Protein AF-A0A0U1CW19-F1 (afdb_monomer_lite)

pLDDT: mean 76.5, std 16.82, range [35.25, 94.31]

Organism: NCBI:txid451644

Foldseek 3Di:
DDDDDDDDDDDDDDPPVQVQQDDDPVVLCVLQADPPFKDDQDPDPLQVQWHRKIKGWGDDDVPDDTWIKIWTKGFPPDPVLVSVLVPPQFFKKKWHDDDGIIIMITTGNDNDQVSNVSSVVSVIDMDGRD

Secondary structure (DSSP, 8-state):
----------------------S-HHHHHHHHBPTT--B-----TT-TT-EEEEEEEB---TT-PPPEEEEEEEETTS-HHHHHHT-TTEEEEEEEEETTEEEEEEEES---GGGGGGGGGGTPEEE---

Structure (mmCIF, N/CA/C/O backbone):
data_AF-A0A0U1CW19-F1
#
_entry.id   AF-A0A0U1CW19-F1
#
loop_
_atom_site.group_PDB
_atom_site.id
_atom_site.type_symbol
_atom_site.label_atom_id
_atom_site.label_alt_id
_atom_site.label_comp_id
_atom_site.label_asym_id
_atom_site.label_entity_id
_atom_site.label_seq_id
_atom_site.pdbx_PDB_ins_code
_atom_site.Cartn_x
_atom_site.Cartn_y
_atom_site.Cartn_z
_atom_site.occupancy
_atom_site.B_iso_or_equiv
_atom_site.auth_seq_id
_atom_site.auth_comp_id
_atom_site.auth_asym_id
_atom_site.auth_atom_id
_atom_site.pdbx_PDB_model_num
ATOM 1 N N . MET A 1 1 ? -59.282 -19.913 -20.636 1.00 42.84 1 MET A N 1
ATOM 2 C CA . MET A 1 1 ? -58.072 -19.062 -20.608 1.00 42.84 1 MET A CA 1
ATOM 3 C C . MET A 1 1 ? -57.759 -18.843 -19.129 1.00 42.84 1 MET A C 1
ATOM 5 O O . MET A 1 1 ? -58.530 -18.160 -18.484 1.00 42.84 1 MET A O 1
ATOM 9 N N . ALA A 1 2 ? -57.008 -19.709 -18.445 1.00 41.00 2 ALA A N 1
ATOM 10 C CA . ALA A 1 2 ? -55.561 -19.964 -18.498 1.00 41.00 2 ALA A CA 1
ATOM 11 C C . ALA A 1 2 ? -54.705 -18.762 -18.036 1.00 41.00 2 ALA A C 1
ATOM 13 O O . ALA A 1 2 ? -54.628 -17.771 -18.751 1.00 41.00 2 ALA A O 1
ATOM 14 N N . GLY A 1 3 ? -54.046 -18.936 -16.876 1.00 36.38 3 GLY A N 1
ATOM 15 C CA . GLY A 1 3 ? -52.914 -18.153 -16.343 1.00 36.38 3 GLY A CA 1
ATOM 16 C C . GLY A 1 3 ? -53.305 -17.157 -15.243 1.00 36.38 3 GLY A C 1
ATOM 17 O O . GLY A 1 3 ? -53.985 -16.189 -15.529 1.00 36.38 3 GLY A O 1
ATOM 18 N N . GLY A 1 4 ? -52.946 -17.279 -13.964 1.00 35.25 4 GLY A N 1
ATOM 19 C CA . GLY A 1 4 ? -51.927 -18.090 -13.298 1.00 35.25 4 GLY A CA 1
ATOM 20 C C . GLY A 1 4 ? -51.319 -17.239 -12.176 1.00 35.25 4 GLY A C 1
ATOM 21 O O . GLY A 1 4 ? -50.423 -16.444 -12.431 1.00 35.25 4 GLY A O 1
ATOM 22 N N . LEU A 1 5 ? -51.849 -17.373 -10.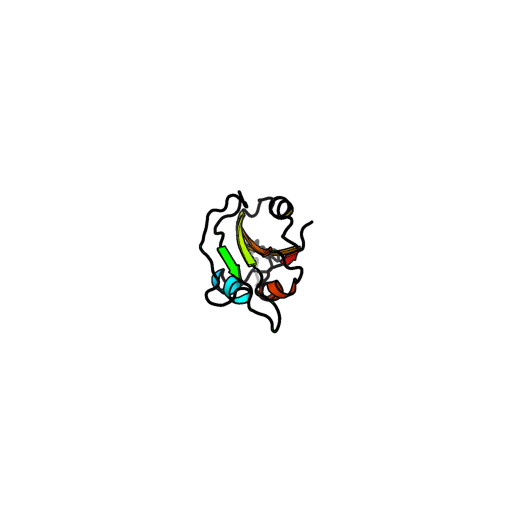956 1.00 48.09 5 LEU A N 1
ATOM 23 C CA . LEU A 1 5 ? -51.255 -16.847 -9.724 1.00 48.09 5 LEU A CA 1
ATOM 24 C C . LEU A 1 5 ? -49.955 -17.611 -9.447 1.00 48.09 5 LEU A C 1
ATOM 26 O O . LEU A 1 5 ? -50.002 -18.785 -9.085 1.00 48.09 5 LEU A O 1
ATOM 30 N N . PHE A 1 6 ? -48.813 -16.944 -9.592 1.00 50.28 6 PHE A N 1
ATOM 31 C CA . PHE A 1 6 ? -47.535 -17.413 -9.066 1.00 50.28 6 PHE A CA 1
ATOM 32 C C . PHE A 1 6 ? -46.959 -16.336 -8.156 1.00 50.28 6 PHE A C 1
ATOM 34 O O . PHE A 1 6 ? -46.539 -15.275 -8.611 1.00 50.28 6 PHE A O 1
ATOM 41 N N . GLY A 1 7 ? -46.939 -16.633 -6.858 1.00 45.16 7 GLY A N 1
ATOM 42 C CA . GLY A 1 7 ? -45.947 -16.050 -5.972 1.00 45.16 7 GLY A CA 1
ATOM 43 C C . GLY A 1 7 ? -44.570 -16.629 -6.299 1.00 45.16 7 GLY A C 1
ATOM 44 O O . GLY A 1 7 ? -44.453 -17.810 -6.635 1.00 45.16 7 GLY A O 1
ATOM 45 N N . ARG A 1 8 ? -43.532 -15.800 -6.179 1.00 49.19 8 ARG A N 1
ATOM 46 C CA . ARG A 1 8 ? -42.161 -16.253 -5.941 1.00 49.19 8 ARG A CA 1
ATOM 47 C C . ARG A 1 8 ? -41.398 -15.190 -5.151 1.00 49.19 8 ARG A C 1
ATOM 49 O O . ARG A 1 8 ? -41.003 -14.158 -5.676 1.00 49.19 8 ARG A O 1
ATOM 56 N N . ASP A 1 9 ? -41.336 -15.462 -3.857 1.00 46.53 9 ASP A N 1
ATOM 57 C CA . ASP A 1 9 ? -40.191 -15.342 -2.957 1.00 46.53 9 ASP A CA 1
ATOM 58 C C . ASP A 1 9 ? -38.831 -14.953 -3.578 1.00 46.53 9 ASP A C 1
ATOM 60 O O . ASP A 1 9 ? -38.406 -15.549 -4.569 1.00 46.53 9 ASP A O 1
ATOM 64 N N . GLY A 1 10 ? -38.119 -14.058 -2.881 1.00 37.84 10 GLY A N 1
ATOM 65 C CA . GLY A 1 10 ? -36.657 -14.083 -2.774 1.00 37.84 10 GLY A CA 1
ATOM 66 C C . GLY A 1 10 ? -35.853 -13.379 -3.871 1.00 37.84 10 GLY A C 1
ATOM 67 O O . GLY A 1 10 ? -35.702 -13.890 -4.975 1.00 37.84 10 GLY A O 1
ATOM 68 N N . SER A 1 11 ? -35.250 -12.237 -3.531 1.00 46.25 11 SER A N 1
ATOM 69 C CA . SER A 1 11 ? -33.811 -12.192 -3.218 1.00 46.25 11 SER A CA 1
ATOM 70 C C . SER A 1 11 ? -33.371 -10.756 -2.935 1.00 46.25 11 SER A C 1
ATOM 72 O O . SER A 1 11 ? -33.292 -9.916 -3.829 1.00 46.25 11 SER A O 1
ATOM 74 N N . ALA A 1 12 ? -33.046 -10.507 -1.664 1.00 49.81 12 ALA A N 1
ATOM 75 C CA . ALA A 1 12 ? -32.004 -9.561 -1.301 1.00 49.81 12 ALA A CA 1
ATOM 76 C C . ALA A 1 12 ? -30.727 -9.898 -2.087 1.00 49.81 12 ALA A C 1
ATOM 78 O O . ALA A 1 12 ? -30.436 -11.070 -2.345 1.00 49.81 12 ALA A O 1
ATOM 79 N N . GLY A 1 13 ? -29.988 -8.873 -2.480 1.00 40.31 13 GLY A N 1
ATOM 80 C CA . GLY A 1 13 ? -28.759 -9.037 -3.234 1.00 40.31 13 GLY A CA 1
ATOM 81 C C . GLY A 1 13 ? -28.127 -7.693 -3.509 1.00 40.31 13 GLY A C 1
ATOM 82 O O . GLY A 1 13 ? -28.084 -7.247 -4.651 1.00 40.31 13 GLY A O 1
ATOM 83 N N . ASP A 1 14 ? -27.705 -7.041 -2.430 1.00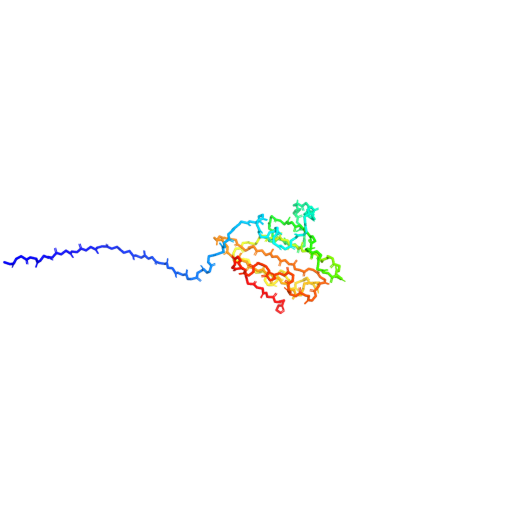 46.91 14 ASP A N 1
ATOM 84 C CA . ASP A 1 14 ? -26.402 -6.397 -2.322 1.00 46.91 14 ASP A CA 1
ATOM 85 C C . ASP A 1 14 ? -25.535 -6.529 -3.580 1.00 46.91 14 ASP A C 1
ATOM 87 O O . ASP A 1 14 ? -24.896 -7.547 -3.848 1.00 46.91 14 ASP A O 1
ATOM 91 N N . ALA A 1 15 ? -25.467 -5.443 -4.330 1.00 41.59 15 ALA A N 1
ATOM 92 C CA . ALA A 1 15 ? -24.223 -5.052 -4.961 1.00 41.59 15 ALA A CA 1
ATOM 93 C C . ALA A 1 15 ? -23.983 -3.606 -4.549 1.00 41.59 15 ALA A C 1
ATOM 95 O O . ALA A 1 15 ? -23.986 -2.683 -5.367 1.00 41.59 15 ALA A O 1
ATOM 96 N N . ASP A 1 16 ? -23.799 -3.442 -3.232 1.00 39.78 16 ASP A N 1
ATOM 97 C CA . ASP A 1 16 ? -22.844 -2.475 -2.712 1.00 39.78 16 ASP A CA 1
ATOM 98 C C . ASP A 1 16 ? -21.693 -2.458 -3.711 1.00 39.78 16 ASP A C 1
ATOM 100 O O . ASP A 1 16 ? -21.066 -3.488 -3.988 1.00 39.78 16 ASP A O 1
ATOM 104 N N . SER A 1 17 ? -21.532 -1.327 -4.384 1.00 38.06 17 SER A N 1
ATOM 105 C CA . SER A 1 17 ? -20.479 -1.134 -5.366 1.00 38.06 17 SER A CA 1
ATOM 106 C C . SER A 1 17 ? -19.166 -0.977 -4.603 1.00 38.06 17 SER A C 1
ATOM 108 O O . SER A 1 17 ? -18.484 0.034 -4.723 1.00 38.06 17 SER A O 1
ATOM 110 N N . ILE A 1 18 ? -18.819 -1.981 -3.793 1.00 50.12 18 ILE A N 1
ATOM 111 C CA . ILE A 1 18 ? -17.450 -2.270 -3.421 1.00 50.12 18 ILE A CA 1
ATOM 112 C C . ILE A 1 18 ? -16.804 -2.540 -4.763 1.00 50.12 18 ILE A C 1
ATOM 114 O O . ILE A 1 18 ? -16.995 -3.611 -5.344 1.00 50.12 18 ILE A O 1
ATOM 118 N N . SER A 1 19 ? -16.134 -1.526 -5.307 1.00 53.59 19 SER A N 1
ATOM 119 C CA . SER A 1 19 ? -15.157 -1.682 -6.372 1.00 53.59 19 SER A CA 1
ATOM 120 C C . SER A 1 19 ? -14.363 -2.931 -6.033 1.00 53.59 19 SER A C 1
ATOM 122 O O . SER A 1 19 ? -13.603 -2.928 -5.066 1.00 53.59 19 SER A O 1
ATOM 124 N N . ARG A 1 20 ? -14.669 -4.045 -6.711 1.00 69.75 20 ARG A N 1
ATOM 125 C CA . ARG A 1 20 ? -14.138 -5.346 -6.317 1.00 69.75 20 ARG A CA 1
ATOM 126 C C . ARG A 1 20 ? -12.646 -5.252 -6.527 1.00 69.75 20 ARG A C 1
ATOM 128 O O . ARG A 1 20 ? -12.195 -5.205 -7.669 1.00 69.75 20 ARG A O 1
ATOM 135 N N . VAL A 1 21 ? -11.914 -5.174 -5.423 1.00 84.00 21 VAL A N 1
ATOM 136 C CA . VAL A 1 21 ? -10.463 -5.235 -5.446 1.00 84.00 21 VAL A CA 1
ATOM 137 C C . VAL A 1 21 ? -10.117 -6.538 -6.154 1.00 84.00 21 VAL A C 1
ATOM 139 O O . VAL A 1 21 ? -10.601 -7.609 -5.780 1.00 84.00 21 VAL A O 1
ATOM 142 N N . SER A 1 22 ? -9.389 -6.426 -7.255 1.00 89.06 22 SER A N 1
ATOM 143 C CA . SER A 1 22 ? -9.058 -7.559 -8.114 1.00 89.06 22 SER A CA 1
ATOM 144 C C . SER A 1 22 ? -7.616 -7.986 -7.891 1.00 89.06 22 SER A C 1
ATOM 146 O O . SER A 1 22 ? -6.774 -7.163 -7.542 1.00 89.06 22 SER A O 1
ATOM 148 N N . GLY A 1 23 ? -7.327 -9.259 -8.138 1.00 86.50 23 GLY A N 1
ATOM 149 C CA . GLY A 1 23 ? -6.004 -9.840 -7.939 1.00 86.50 23 GLY A CA 1
ATOM 150 C C . GLY A 1 23 ? -5.681 -10.156 -6.481 1.00 86.50 23 GLY A C 1
ATOM 151 O O . GLY A 1 23 ? -6.527 -10.013 -5.601 1.00 86.50 23 GLY A O 1
ATOM 152 N N . ASP A 1 24 ? -4.464 -10.631 -6.249 1.00 87.19 24 ASP A N 1
ATOM 153 C CA . ASP A 1 24 ? -3.956 -10.995 -4.927 1.00 87.19 24 ASP A CA 1
ATOM 154 C C . ASP A 1 24 ? -2.720 -10.179 -4.526 1.00 87.19 24 ASP A C 1
ATOM 156 O O . ASP A 1 24 ? -2.118 -9.464 -5.333 1.00 87.19 24 ASP A O 1
ATOM 160 N N . ARG A 1 25 ? -2.315 -10.321 -3.260 1.00 84.62 25 ARG A N 1
ATOM 161 C CA . ARG A 1 25 ? -1.187 -9.593 -2.674 1.00 84.62 25 ARG A CA 1
ATOM 162 C C . ARG A 1 25 ? 0.094 -9.697 -3.496 1.00 84.62 25 ARG A C 1
ATOM 164 O O . ARG A 1 25 ? 0.769 -8.687 -3.659 1.00 84.62 25 ARG A O 1
ATOM 171 N N . ALA A 1 26 ? 0.426 -10.868 -4.036 1.00 86.75 26 ALA A N 1
ATOM 172 C CA . ALA A 1 26 ? 1.638 -11.026 -4.832 1.00 86.75 26 ALA A CA 1
ATOM 173 C C . ALA A 1 26 ? 1.546 -10.248 -6.152 1.00 86.75 26 ALA A C 1
ATOM 175 O O . ALA A 1 26 ? 2.530 -9.643 -6.574 1.00 86.75 26 ALA A O 1
ATOM 176 N N . GLN A 1 27 ? 0.365 -10.201 -6.777 1.00 89.62 27 GLN A N 1
ATOM 177 C CA . GLN A 1 27 ? 0.139 -9.405 -7.987 1.00 89.62 27 GLN A CA 1
ATOM 178 C C . GLN A 1 27 ? 0.235 -7.900 -7.713 1.00 89.62 27 GLN A C 1
ATOM 180 O O . GLN A 1 27 ? 0.843 -7.173 -8.499 1.00 89.62 27 GLN A O 1
ATOM 185 N N . TRP A 1 28 ? -0.321 -7.434 -6.593 1.00 91.12 28 TRP A N 1
ATOM 186 C CA . TRP A 1 28 ? -0.242 -6.031 -6.180 1.00 91.12 28 TRP A CA 1
ATOM 187 C C . TRP A 1 28 ? 1.200 -5.619 -5.865 1.00 91.12 28 TRP A C 1
ATOM 189 O O . TRP A 1 28 ? 1.682 -4.609 -6.378 1.00 91.12 28 TRP A O 1
ATOM 199 N N . THR A 1 29 ? 1.918 -6.439 -5.091 1.00 88.75 29 THR A N 1
ATOM 200 C CA . THR A 1 29 ? 3.347 -6.258 -4.802 1.00 88.75 29 THR A CA 1
ATOM 201 C C . THR A 1 29 ? 4.156 -6.210 -6.092 1.00 88.75 29 THR A C 1
ATOM 203 O O . THR A 1 29 ? 4.877 -5.245 -6.319 1.00 88.75 29 THR A O 1
ATOM 206 N N . ALA A 1 30 ? 3.982 -7.174 -6.999 1.00 88.56 30 ALA A N 1
ATOM 207 C CA . ALA A 1 30 ? 4.709 -7.213 -8.267 1.00 88.56 30 ALA A CA 1
ATOM 208 C C . ALA A 1 30 ? 4.391 -6.029 -9.198 1.00 88.56 30 ALA A C 1
ATOM 210 O O . ALA A 1 30 ? 5.173 -5.735 -10.104 1.00 88.56 30 ALA A O 1
ATOM 211 N N . ALA A 1 31 ? 3.259 -5.343 -9.019 1.00 89.12 31 ALA A N 1
ATOM 212 C CA . ALA A 1 31 ? 2.930 -4.151 -9.794 1.00 89.12 31 ALA A CA 1
ATOM 213 C C . ALA A 1 31 ? 3.791 -2.943 -9.387 1.00 89.12 31 ALA A C 1
ATOM 215 O O . ALA A 1 31 ? 4.218 -2.189 -10.263 1.00 89.12 31 ALA A O 1
ATOM 216 N N . VAL A 1 32 ? 4.080 -2.799 -8.091 1.00 88.62 32 VAL A N 1
ATOM 217 C CA . VAL A 1 32 ? 4.772 -1.635 -7.505 1.00 88.62 32 VAL A CA 1
ATOM 218 C C . VAL A 1 32 ? 6.255 -1.904 -7.254 1.00 88.62 32 VAL A C 1
ATOM 220 O O . VAL A 1 32 ? 7.105 -1.062 -7.547 1.00 88.62 32 VAL A O 1
ATOM 223 N N . CYS A 1 33 ? 6.572 -3.073 -6.711 1.00 88.56 33 CYS A N 1
ATOM 224 C CA . CYS A 1 33 ? 7.897 -3.429 -6.232 1.00 88.56 33 CYS A CA 1
ATOM 225 C C . CYS A 1 33 ? 8.807 -3.916 -7.365 1.00 88.56 33 CYS A C 1
ATOM 227 O O . CYS A 1 33 ? 8.364 -4.564 -8.318 1.00 88.56 33 CYS A O 1
ATOM 229 N N . ALA A 1 34 ? 10.101 -3.617 -7.256 1.00 84.69 34 ALA A N 1
ATOM 230 C CA . ALA A 1 34 ? 11.140 -4.205 -8.091 1.00 84.69 34 ALA A CA 1
ATOM 231 C C . ALA A 1 34 ? 11.307 -5.701 -7.785 1.00 84.69 34 ALA A C 1
ATOM 233 O O . ALA A 1 34 ? 11.182 -6.124 -6.631 1.00 84.69 34 ALA A O 1
ATOM 234 N N . ASP A 1 35 ? 11.654 -6.492 -8.803 1.00 76.50 35 ASP A N 1
ATOM 235 C CA . ASP A 1 35 ? 11.936 -7.917 -8.631 1.00 76.50 35 ASP A CA 1
ATOM 236 C C . ASP A 1 35 ? 13.033 -8.141 -7.577 1.00 76.50 35 ASP A C 1
ATOM 238 O O . ASP A 1 35 ? 14.087 -7.503 -7.612 1.00 76.50 35 ASP A O 1
ATOM 242 N N . ASN A 1 36 ? 12.805 -9.086 -6.658 1.00 65.12 36 ASN A N 1
ATOM 243 C CA . ASN A 1 36 ? 13.712 -9.436 -5.553 1.00 65.12 36 ASN A CA 1
ATOM 244 C C . ASN A 1 36 ? 13.974 -8.306 -4.535 1.00 65.12 36 ASN A C 1
ATOM 246 O O . ASN A 1 36 ? 14.971 -8.361 -3.814 1.00 65.12 36 ASN A O 1
ATOM 250 N N . SER A 1 37 ? 13.111 -7.287 -4.466 1.00 66.81 37 SER A N 1
ATOM 251 C CA . SER A 1 37 ? 13.239 -6.200 -3.482 1.00 66.81 37 SER A CA 1
ATOM 252 C C . SER A 1 37 ? 12.428 -6.406 -2.199 1.00 66.81 37 SER A C 1
ATOM 254 O O . SER A 1 37 ? 12.565 -5.601 -1.281 1.00 66.81 37 SER A O 1
ATOM 256 N N . ASP A 1 38 ? 11.620 -7.468 -2.113 1.00 63.62 38 ASP A N 1
ATOM 257 C CA . ASP A 1 38 ? 10.837 -7.792 -0.920 1.00 63.62 38 ASP A CA 1
ATOM 258 C C . ASP A 1 38 ? 11.743 -8.162 0.264 1.00 63.62 38 ASP A C 1
ATOM 260 O O . ASP A 1 38 ? 12.370 -9.223 0.326 1.00 63.62 38 ASP A O 1
ATOM 264 N N . LEU A 1 39 ? 11.800 -7.260 1.234 1.00 59.00 39 LEU A N 1
ATOM 265 C CA . LEU A 1 39 ? 12.470 -7.407 2.509 1.00 59.00 39 LEU A CA 1
ATOM 266 C C . LEU A 1 39 ? 11.435 -7.855 3.550 1.00 59.00 39 LEU A C 1
ATOM 268 O O . LEU A 1 39 ? 10.530 -7.106 3.908 1.00 59.00 39 LEU A O 1
ATOM 272 N N . ALA A 1 40 ? 11.605 -9.112 3.970 1.00 57.47 40 ALA A N 1
ATOM 273 C CA . ALA A 1 40 ? 11.058 -9.837 5.123 1.00 57.47 40 ALA A CA 1
ATOM 274 C C . ALA A 1 40 ? 9.769 -9.326 5.801 1.00 57.47 40 ALA A C 1
ATOM 276 O O . ALA A 1 40 ? 9.665 -8.193 6.271 1.00 57.47 40 ALA A O 1
ATOM 277 N N . THR A 1 41 ? 8.843 -10.265 6.016 1.00 55.94 41 THR A N 1
ATOM 278 C CA . THR A 1 41 ? 7.675 -10.078 6.874 1.00 55.94 41 THR A CA 1
ATOM 279 C C . THR A 1 41 ? 8.123 -9.879 8.320 1.00 55.94 41 THR A C 1
ATOM 281 O O . THR A 1 41 ? 8.649 -10.808 8.931 1.00 55.94 41 THR A O 1
ATOM 284 N N . SER A 1 42 ? 7.956 -8.682 8.876 1.00 52.91 42 SER A N 1
ATOM 285 C CA . SER A 1 42 ? 8.331 -8.408 10.267 1.00 52.91 42 SER A CA 1
ATOM 286 C C . SER A 1 42 ? 7.161 -7.780 11.007 1.00 52.91 42 SER A C 1
ATOM 288 O O . SER A 1 42 ? 6.555 -6.826 10.521 1.00 52.91 42 SER A O 1
ATOM 290 N N . SER A 1 43 ? 6.838 -8.304 12.188 1.00 48.88 43 SER A N 1
ATOM 291 C CA . SER A 1 43 ? 5.942 -7.653 13.144 1.00 48.88 43 SER A CA 1
ATOM 292 C C . SER A 1 43 ? 6.585 -6.332 13.555 1.00 48.88 43 SER A C 1
ATOM 294 O O . SER A 1 43 ? 7.627 -6.333 14.211 1.00 48.88 43 SER A O 1
ATOM 296 N N . ASN A 1 44 ? 6.021 -5.200 13.124 1.00 54.72 44 ASN A N 1
ATOM 297 C CA . ASN A 1 44 ? 6.674 -3.913 13.324 1.00 54.72 44 ASN A CA 1
ATOM 298 C C . ASN A 1 44 ? 6.037 -3.1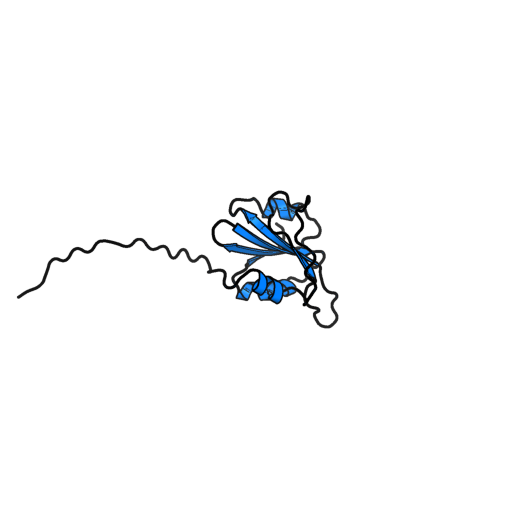03 14.458 1.00 54.72 44 ASN A C 1
ATOM 300 O O . ASN A 1 44 ? 4.840 -2.847 14.474 1.00 54.72 44 ASN A O 1
ATOM 304 N N . PHE A 1 45 ? 6.893 -2.629 15.360 1.00 52.06 45 PHE A N 1
ATOM 305 C CA . PHE A 1 45 ? 6.589 -1.730 16.477 1.00 52.06 45 PHE A CA 1
ATOM 306 C C . PHE A 1 45 ? 5.993 -0.377 16.037 1.00 52.06 45 PHE A C 1
ATOM 308 O O . PHE A 1 45 ? 5.369 0.315 16.835 1.00 52.06 45 PHE A O 1
ATOM 315 N N . LEU A 1 46 ? 6.198 0.013 14.773 1.00 61.44 46 LEU A N 1
ATOM 316 C CA . LEU A 1 46 ? 5.753 1.297 14.219 1.00 61.44 46 LEU A CA 1
ATOM 317 C C . LEU A 1 46 ? 4.283 1.312 13.773 1.00 61.44 46 LEU A C 1
ATOM 319 O O . LEU A 1 46 ? 3.725 2.393 13.616 1.00 61.44 46 LEU A O 1
ATOM 323 N N . TYR A 1 47 ? 3.673 0.139 13.584 1.00 65.44 47 TYR A N 1
ATOM 324 C CA . TYR A 1 47 ? 2.303 -0.009 13.096 1.00 65.44 47 TYR A CA 1
ATOM 325 C C . TYR A 1 47 ? 1.561 -1.014 13.991 1.00 65.44 47 TYR A C 1
ATOM 327 O O . TYR A 1 47 ? 1.545 -2.206 13.684 1.00 65.44 47 TYR A O 1
ATOM 335 N N . PRO A 1 48 ? 1.022 -0.573 15.140 1.00 66.06 48 PRO A N 1
ATOM 336 C CA . PRO A 1 48 ? 0.547 -1.474 16.189 1.00 66.06 48 PRO A CA 1
ATOM 337 C C . PRO A 1 48 ? -0.627 -2.357 15.746 1.00 66.06 48 PRO A C 1
ATOM 339 O O . PRO A 1 48 ? -0.706 -3.503 16.184 1.00 66.06 48 PRO A O 1
ATOM 342 N N . ASP A 1 49 ? -1.477 -1.850 14.850 1.00 74.31 49 ASP A N 1
ATOM 343 C CA . ASP A 1 49 ? -2.648 -2.567 14.332 1.00 74.31 49 ASP A CA 1
ATOM 344 C C . ASP A 1 49 ? -2.395 -3.237 12.971 1.00 74.31 49 ASP A C 1
ATOM 346 O O . ASP A 1 49 ? -3.263 -3.942 12.450 1.00 74.31 49 ASP A O 1
ATOM 350 N N . ALA A 1 50 ? -1.204 -3.055 12.388 1.00 75.75 50 ALA A N 1
ATOM 351 C CA . ALA A 1 50 ? -0.868 -3.654 11.106 1.00 75.75 50 ALA A CA 1
ATOM 352 C C . ALA A 1 50 ? -0.331 -5.074 11.267 1.00 75.75 50 ALA A C 1
ATOM 354 O O . ALA A 1 50 ? 0.597 -5.365 12.024 1.00 75.75 50 ALA A O 1
ATOM 355 N N . THR A 1 51 ? -0.870 -5.958 10.448 1.00 80.69 51 THR A N 1
ATOM 356 C CA . THR A 1 51 ? -0.429 -7.337 10.286 1.00 80.69 51 THR A CA 1
ATOM 357 C C . THR A 1 51 ? 0.141 -7.539 8.886 1.00 80.69 51 THR A C 1
ATOM 359 O O . THR A 1 51 ? 0.059 -6.655 8.029 1.00 80.69 51 THR A O 1
ATOM 362 N N . ASN A 1 52 ? 0.777 -8.694 8.665 1.00 80.69 52 ASN A N 1
ATOM 363 C CA . ASN A 1 52 ? 1.318 -9.088 7.362 1.00 80.69 52 ASN A CA 1
ATOM 364 C C . ASN A 1 52 ? 2.178 -7.988 6.701 1.00 80.69 52 ASN A C 1
ATOM 366 O O . ASN A 1 52 ? 2.020 -7.673 5.521 1.00 80.69 52 ASN A O 1
ATOM 370 N N . ILE A 1 53 ? 3.049 -7.341 7.483 1.00 83.44 53 ILE A N 1
ATOM 371 C CA . ILE A 1 53 ? 3.836 -6.203 7.005 1.00 83.44 53 ILE A CA 1
ATOM 372 C C . ILE A 1 53 ? 5.005 -6.708 6.163 1.00 83.44 53 ILE A C 1
ATOM 374 O O . ILE A 1 53 ? 5.777 -7.522 6.652 1.00 83.44 53 ILE A O 1
ATOM 378 N N . ALA A 1 54 ? 5.176 -6.192 4.951 1.00 85.50 54 ALA A N 1
ATOM 379 C CA . ALA A 1 54 ? 6.331 -6.414 4.087 1.00 85.50 54 ALA A CA 1
ATOM 380 C C . ALA A 1 54 ? 6.941 -5.072 3.661 1.00 85.50 54 ALA A C 1
ATOM 382 O O . ALA A 1 54 ? 6.256 -4.049 3.653 1.00 85.50 54 ALA A O 1
ATOM 383 N N . TYR A 1 55 ? 8.218 -5.080 3.293 1.00 86.19 55 TYR A N 1
ATOM 384 C CA . TYR A 1 55 ? 8.920 -3.910 2.769 1.00 86.19 55 TYR A CA 1
ATOM 385 C C . TYR A 1 55 ? 9.423 -4.223 1.374 1.00 86.19 55 TYR A C 1
ATOM 387 O O . TYR A 1 55 ? 9.900 -5.324 1.141 1.00 86.19 55 TYR A O 1
ATOM 395 N N . CYS A 1 56 ? 9.371 -3.271 0.456 1.00 88.06 56 CYS A N 1
ATOM 396 C CA . CYS A 1 56 ? 9.997 -3.426 -0.849 1.00 88.06 56 CYS A CA 1
ATOM 397 C C . CYS A 1 56 ? 10.564 -2.096 -1.348 1.00 88.06 56 CYS A C 1
ATOM 399 O O . CYS A 1 56 ? 10.343 -1.046 -0.741 1.00 88.06 56 CYS A O 1
ATOM 401 N N . ALA A 1 57 ? 11.298 -2.132 -2.457 1.00 88.38 57 ALA A N 1
ATOM 402 C CA . ALA A 1 57 ? 11.672 -0.931 -3.196 1.00 88.38 57 ALA A CA 1
ATOM 403 C C . ALA A 1 57 ? 10.806 -0.832 -4.455 1.00 88.38 57 ALA A C 1
ATOM 405 O O . ALA A 1 57 ? 10.553 -1.845 -5.106 1.00 88.38 57 ALA A O 1
ATOM 406 N N . THR A 1 58 ? 10.371 0.372 -4.829 1.00 87.56 58 THR A N 1
ATOM 407 C CA . THR A 1 58 ? 9.634 0.577 -6.081 1.00 87.56 58 THR A CA 1
ATOM 408 C C . THR A 1 58 ? 10.464 0.159 -7.289 1.00 87.56 58 THR A C 1
ATOM 410 O O . THR A 1 58 ? 11.700 0.160 -7.263 1.00 87.56 58 THR A O 1
ATOM 413 N N . LYS A 1 59 ? 9.783 -0.175 -8.387 1.00 83.19 59 LYS A N 1
ATOM 414 C CA . LYS A 1 59 ? 10.450 -0.361 -9.677 1.00 83.19 59 LYS A CA 1
ATOM 415 C C . LYS A 1 59 ? 11.238 0.901 -10.049 1.00 83.19 59 LYS A C 1
ATOM 417 O O . LYS A 1 59 ? 10.714 2.004 -9.899 1.00 83.19 59 LYS A O 1
ATOM 422 N N . PRO A 1 60 ? 12.480 0.764 -10.541 1.00 69.69 60 PRO A N 1
ATOM 423 C CA . PRO A 1 60 ? 13.243 1.911 -11.002 1.00 69.69 60 PRO A CA 1
ATOM 424 C C . PRO A 1 60 ? 12.563 2.531 -12.229 1.00 69.69 60 PRO A C 1
ATOM 426 O O . PRO A 1 60 ? 12.521 1.922 -13.299 1.00 69.69 60 PRO A O 1
ATOM 429 N N . SER A 1 61 ? 12.058 3.754 -12.078 1.00 66.56 61 SER A N 1
ATOM 430 C CA . SER A 1 61 ? 11.715 4.631 -13.201 1.00 66.56 61 SER A CA 1
ATOM 431 C C . SER A 1 61 ? 13.001 5.237 -13.773 1.00 66.56 61 SER A C 1
ATOM 433 O O . SER A 1 61 ? 13.965 5.468 -13.038 1.00 66.56 61 SER A O 1
ATOM 435 N N . GLN A 1 62 ? 13.081 5.448 -15.094 1.00 59.16 62 GLN A N 1
ATOM 436 C CA . GLN A 1 62 ? 14.317 5.931 -15.725 1.00 59.16 62 GLN A CA 1
ATOM 437 C C . GLN A 1 62 ? 14.807 7.240 -15.085 1.00 59.16 62 GLN A C 1
ATOM 439 O O . GLN A 1 62 ? 14.172 8.279 -15.217 1.00 59.16 62 GLN A O 1
ATOM 444 N N . GLY A 1 63 ? 15.980 7.183 -14.445 1.00 61.62 63 GLY A N 1
ATOM 445 C CA . GLY A 1 63 ? 16.628 8.338 -13.818 1.00 61.62 63 GLY A CA 1
ATOM 446 C C . GLY A 1 63 ? 16.263 8.575 -12.350 1.00 61.62 63 GLY A C 1
ATOM 447 O O . GLY A 1 63 ? 16.870 9.445 -11.727 1.00 61.62 63 GLY A O 1
ATOM 448 N N . GLU A 1 64 ? 15.352 7.790 -11.773 1.00 72.31 64 GLU A N 1
ATOM 449 C CA . GLU A 1 64 ? 14.916 7.937 -10.383 1.00 72.31 64 GLU A CA 1
ATOM 450 C C . GLU A 1 64 ? 15.432 6.807 -9.492 1.00 72.31 64 GLU A C 1
ATOM 452 O O . GLU A 1 64 ? 15.612 5.660 -9.908 1.00 72.31 64 GLU A O 1
ATOM 457 N N . LYS A 1 65 ? 15.705 7.145 -8.229 1.00 79.06 65 LYS A N 1
ATOM 458 C CA . LYS A 1 65 ? 16.106 6.151 -7.231 1.00 79.06 65 LYS A CA 1
ATOM 459 C C . LYS A 1 65 ? 14.876 5.342 -6.804 1.00 79.06 65 LYS A C 1
ATOM 461 O O . LYS A 1 65 ? 13.838 5.961 -6.568 1.00 79.06 65 LYS A O 1
ATOM 466 N N . PRO A 1 66 ? 14.992 4.011 -6.636 1.00 83.69 66 PRO A N 1
ATOM 467 C CA . PRO A 1 66 ? 13.945 3.206 -6.017 1.00 83.69 66 PRO A CA 1
ATOM 468 C C . PRO A 1 66 ? 13.549 3.779 -4.657 1.00 83.69 66 PRO A C 1
ATOM 470 O O . PRO A 1 66 ? 14.420 4.134 -3.858 1.00 83.69 66 PRO A O 1
ATOM 473 N N . GLN A 1 67 ? 12.248 3.873 -4.413 1.00 87.44 67 GLN A N 1
ATOM 474 C CA . GLN A 1 67 ? 11.689 4.421 -3.182 1.00 87.44 67 GLN A CA 1
ATOM 475 C C . GLN A 1 67 ? 11.212 3.284 -2.276 1.00 87.44 67 GLN A C 1
ATOM 477 O O . GLN A 1 67 ? 10.710 2.279 -2.785 1.00 87.44 67 GLN A O 1
ATOM 482 N N . PRO A 1 68 ? 11.371 3.392 -0.951 1.00 87.56 68 PRO A N 1
ATOM 483 C CA . PRO A 1 68 ? 10.884 2.369 -0.044 1.00 87.56 68 PRO A CA 1
ATOM 484 C C . PRO A 1 68 ? 9.352 2.369 0.020 1.00 87.56 68 PRO A C 1
ATOM 486 O O . PRO A 1 68 ? 8.716 3.417 0.139 1.00 87.56 68 PRO A O 1
ATOM 489 N N . VAL A 1 69 ? 8.764 1.176 -0.015 1.00 89.12 69 VAL A N 1
ATOM 490 C CA . VAL A 1 69 ? 7.327 0.947 0.156 1.00 89.12 69 VAL A CA 1
ATOM 491 C C . VAL A 1 69 ? 7.104 -0.025 1.302 1.00 89.12 69 VAL A C 1
ATOM 493 O O . VAL A 1 69 ? 7.777 -1.051 1.398 1.00 89.12 69 VAL A O 1
ATOM 496 N N . VAL A 1 70 ? 6.140 0.290 2.162 1.00 89.88 70 VAL A N 1
ATOM 497 C CA . VAL A 1 70 ? 5.643 -0.616 3.205 1.00 89.88 70 VAL A CA 1
ATOM 498 C C . VAL A 1 70 ? 4.290 -1.148 2.779 1.00 89.88 70 VAL A C 1
ATOM 500 O O . VAL A 1 70 ? 3.427 -0.382 2.368 1.00 89.88 70 VAL A O 1
ATOM 503 N N . ILE A 1 71 ? 4.086 -2.450 2.902 1.00 89.69 71 ILE A N 1
ATOM 504 C CA . ILE A 1 71 ? 2.835 -3.113 2.556 1.00 89.69 71 ILE A CA 1
ATOM 505 C C . ILE A 1 71 ? 2.293 -3.755 3.821 1.00 89.69 71 ILE A C 1
ATOM 507 O O . ILE A 1 71 ? 2.945 -4.639 4.362 1.00 89.69 71 ILE A O 1
ATOM 511 N N . GLY A 1 72 ? 1.116 -3.364 4.292 1.00 89.25 72 GLY A N 1
ATOM 512 C CA . GLY A 1 72 ? 0.530 -3.907 5.520 1.00 89.25 72 GLY A CA 1
ATOM 513 C C . GLY A 1 72 ? -0.967 -4.142 5.405 1.00 89.25 72 GLY A C 1
ATOM 514 O O . GLY A 1 72 ? -1.606 -3.711 4.446 1.00 89.25 72 GLY A O 1
ATOM 515 N N . GLU A 1 73 ? -1.513 -4.861 6.378 1.00 89.00 73 GLU A N 1
ATOM 516 C CA . GLU A 1 73 ? -2.939 -5.159 6.488 1.00 89.00 73 GLU A CA 1
ATOM 517 C C . GLU A 1 73 ? -3.473 -4.700 7.841 1.00 89.00 73 GLU A C 1
ATOM 519 O O . GLU A 1 73 ? -3.009 -5.156 8.882 1.00 89.00 73 GLU A O 1
ATOM 524 N N . TRP A 1 74 ? -4.468 -3.824 7.820 1.00 89.12 74 TRP A N 1
ATOM 525 C CA . TRP A 1 74 ? -5.180 -3.354 9.005 1.00 89.12 74 TRP A CA 1
ATOM 526 C C . TRP A 1 74 ? -6.540 -4.038 9.111 1.00 89.12 74 TRP A C 1
ATOM 528 O O . TRP A 1 74 ? -7.121 -4.381 8.082 1.00 89.12 74 TRP A O 1
ATOM 538 N N . PRO A 1 75 ? -7.117 -4.197 10.308 1.00 88.44 75 PRO A N 1
ATOM 539 C CA . PRO A 1 75 ? -8.546 -4.457 10.440 1.00 88.44 75 PRO A CA 1
ATOM 540 C C . PRO A 1 75 ? -9.359 -3.380 9.710 1.00 88.44 75 PRO A C 1
ATOM 542 O O . PRO A 1 75 ? -8.980 -2.210 9.703 1.00 88.44 75 PRO A O 1
ATOM 545 N N . ARG A 1 76 ? -10.488 -3.748 9.097 1.00 85.38 76 ARG A N 1
ATOM 546 C CA . ARG A 1 76 ? -11.354 -2.800 8.371 1.00 85.38 76 ARG A CA 1
ATOM 547 C C . ARG A 1 76 ? -11.798 -1.609 9.223 1.00 85.38 76 ARG A C 1
ATOM 549 O O . ARG A 1 76 ? -11.916 -0.508 8.694 1.00 85.38 76 ARG A O 1
ATOM 556 N N . ASP A 1 77 ? -12.010 -1.843 10.512 1.00 82.50 77 ASP A N 1
ATOM 557 C CA . ASP A 1 77 ? -12.506 -0.844 11.459 1.00 82.50 77 ASP A CA 1
ATOM 558 C C . ASP A 1 77 ? -11.375 -0.086 12.179 1.00 82.50 77 ASP A C 1
ATOM 560 O O . ASP A 1 77 ? -11.642 0.716 13.073 1.00 82.50 77 ASP A O 1
ATOM 564 N N . ALA A 1 78 ? -10.111 -0.350 11.827 1.00 84.12 78 ALA A N 1
ATOM 565 C CA . ALA A 1 78 ? -8.970 0.347 12.407 1.00 84.12 78 ALA A CA 1
ATOM 566 C C . ALA A 1 78 ? -8.862 1.785 11.879 1.00 84.12 78 ALA A C 1
ATOM 568 O O . ALA A 1 78 ? -9.181 2.075 10.722 1.00 84.12 78 ALA A O 1
ATOM 569 N N . ASP A 1 79 ? -8.346 2.684 12.718 1.00 83.31 79 ASP A N 1
ATOM 570 C CA . ASP A 1 79 ? -8.099 4.079 12.351 1.00 83.31 79 ASP A CA 1
ATOM 571 C C . ASP A 1 79 ? -6.774 4.213 11.582 1.00 83.31 79 ASP A C 1
ATOM 573 O O . ASP A 1 79 ? -5.753 4.678 12.093 1.00 83.31 79 ASP A O 1
ATOM 577 N N . LEU A 1 80 ? -6.797 3.757 10.327 1.00 83.69 80 LEU A N 1
ATOM 578 C CA . LEU A 1 80 ? -5.632 3.766 9.445 1.00 83.69 80 LEU A CA 1
ATOM 579 C C . LEU A 1 80 ? -5.042 5.173 9.269 1.00 83.69 80 LEU A C 1
ATOM 581 O O . LEU A 1 80 ? -3.825 5.337 9.215 1.00 83.69 80 LEU A O 1
ATOM 585 N N . GLU A 1 81 ? -5.901 6.185 9.156 1.00 81.69 81 GLU A N 1
ATOM 586 C CA . GLU A 1 81 ? -5.471 7.567 8.938 1.00 81.69 81 GLU A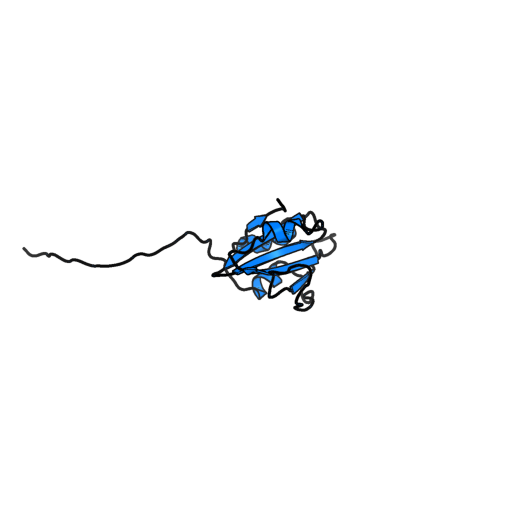 CA 1
ATOM 587 C C . GLU A 1 81 ? -4.700 8.083 10.162 1.00 81.69 81 GLU A C 1
ATOM 589 O O . GLU A 1 81 ? -3.634 8.678 10.003 1.00 81.69 81 GLU A O 1
ATOM 594 N N . ALA A 1 82 ? -5.163 7.796 11.386 1.00 82.06 82 ALA A N 1
ATOM 595 C CA . ALA A 1 82 ? -4.444 8.169 12.604 1.00 82.06 82 ALA A CA 1
ATOM 596 C C . ALA A 1 82 ? -3.103 7.436 12.768 1.00 82.06 82 ALA A C 1
ATOM 598 O O . ALA A 1 82 ? -2.151 8.018 13.299 1.00 82.06 82 ALA A O 1
ATOM 599 N N . ASP A 1 83 ? -3.011 6.183 12.320 1.00 81.12 83 ASP A N 1
ATOM 600 C CA . ASP A 1 83 ? -1.760 5.422 12.306 1.00 81.12 83 ASP A CA 1
ATOM 601 C C . ASP A 1 83 ? -0.755 6.018 11.315 1.00 81.12 83 ASP A C 1
ATOM 603 O O . ASP A 1 83 ? 0.399 6.278 11.671 1.00 81.12 83 ASP A O 1
ATOM 607 N N . ILE A 1 84 ? -1.199 6.301 10.088 1.00 82.38 84 ILE A N 1
ATOM 608 C CA . ILE A 1 84 ? -0.352 6.876 9.038 1.00 82.38 84 ILE A CA 1
ATOM 609 C C . ILE A 1 84 ? 0.065 8.310 9.381 1.00 82.38 84 ILE A C 1
ATOM 611 O O . ILE A 1 84 ? 1.226 8.666 9.182 1.00 82.38 84 ILE A O 1
ATOM 615 N N . ALA A 1 85 ? -0.822 9.128 9.954 1.00 81.75 85 ALA A N 1
ATOM 616 C CA . ALA A 1 85 ? -0.533 10.520 10.310 1.00 81.75 85 ALA A CA 1
ATOM 617 C C . ALA A 1 85 ? 0.624 10.671 11.317 1.00 81.75 85 ALA A C 1
ATOM 619 O O . ALA A 1 85 ? 1.274 11.717 11.389 1.00 81.75 85 ALA A O 1
ATOM 620 N N . ARG A 1 86 ? 0.939 9.623 12.091 1.00 80.69 86 ARG A N 1
ATOM 621 C CA . ARG A 1 86 ? 2.102 9.610 12.999 1.00 80.69 86 ARG A CA 1
ATOM 622 C C . ARG A 1 86 ? 3.434 9.541 12.250 1.00 80.69 86 ARG A C 1
ATOM 624 O O . ARG A 1 86 ? 4.481 9.844 12.828 1.00 80.69 86 ARG A O 1
ATOM 631 N N . LEU A 1 87 ? 3.412 9.166 10.975 1.00 78.62 87 LEU A N 1
ATOM 632 C CA . LEU A 1 87 ? 4.585 8.895 10.158 1.00 78.62 87 LEU A CA 1
ATOM 633 C C . LEU A 1 87 ? 4.853 10.063 9.216 1.00 78.62 87 LEU A C 1
ATOM 635 O O . LEU A 1 87 ? 4.372 10.126 8.090 1.00 78.62 87 LEU A O 1
ATOM 639 N N . LYS A 1 88 ? 5.708 10.978 9.671 1.00 75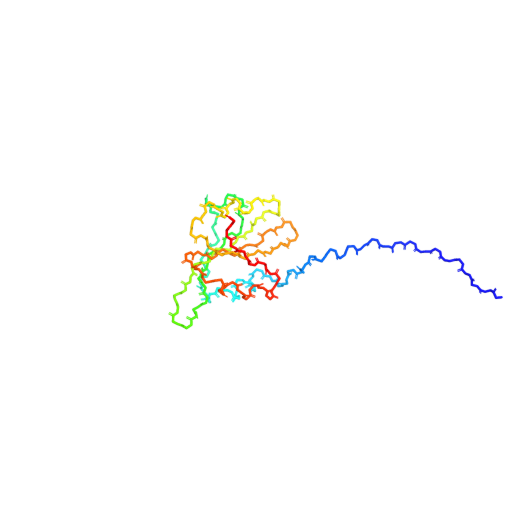.94 88 LYS A N 1
ATOM 640 C CA . LYS A 1 88 ? 6.052 12.210 8.940 1.00 75.94 88 LYS A CA 1
ATOM 641 C C . LYS A 1 88 ? 6.705 11.987 7.569 1.00 75.94 88 LYS A C 1
ATOM 643 O O . LYS A 1 88 ? 6.749 12.918 6.774 1.00 75.94 88 LYS A O 1
ATOM 648 N N . SER A 1 89 ? 7.229 10.789 7.311 1.00 80.00 89 SER A N 1
ATOM 649 C CA . SER A 1 89 ? 7.829 10.401 6.027 1.00 80.00 89 SER A CA 1
ATOM 650 C C . SER A 1 89 ? 6.807 9.944 4.982 1.00 80.00 89 SER A C 1
ATOM 652 O O . SER A 1 89 ? 7.178 9.757 3.824 1.00 80.00 89 SER A O 1
ATOM 654 N N . VAL A 1 90 ? 5.541 9.740 5.362 1.00 84.56 90 VAL A N 1
ATOM 655 C CA . VAL A 1 90 ? 4.494 9.295 4.436 1.00 84.56 90 VAL A CA 1
ATOM 656 C C . VAL A 1 90 ? 3.883 10.502 3.748 1.00 84.56 90 VAL A C 1
ATOM 658 O O . VAL A 1 90 ? 3.348 11.387 4.404 1.00 84.56 90 VAL A O 1
ATOM 661 N N . GLN A 1 91 ? 3.937 10.519 2.420 1.00 83.88 91 GLN A N 1
ATOM 662 C CA . GLN A 1 91 ? 3.271 11.541 1.603 1.00 83.88 91 GLN A CA 1
ATOM 663 C C . GLN A 1 91 ? 2.136 10.962 0.763 1.00 83.88 91 GLN A C 1
ATOM 665 O O . GLN A 1 91 ? 1.172 11.663 0.469 1.00 83.88 91 GLN A O 1
ATOM 670 N N . TRP A 1 92 ? 2.230 9.683 0.403 1.00 90.88 92 TRP A N 1
ATOM 671 C CA . TRP A 1 92 ? 1.215 8.986 -0.373 1.00 90.88 92 TRP A CA 1
ATOM 672 C C . TRP A 1 92 ? 1.077 7.550 0.106 1.00 90.88 92 TRP A C 1
ATOM 674 O O . TRP A 1 92 ? 2.061 6.885 0.431 1.00 90.88 92 TRP A O 1
ATOM 684 N N . PHE A 1 93 ? -0.152 7.055 0.105 1.00 92.38 93 PHE A N 1
ATOM 685 C CA . PHE A 1 93 ? -0.443 5.656 0.366 1.00 92.38 93 PHE A CA 1
ATOM 686 C C . PHE A 1 93 ? -1.652 5.198 -0.451 1.00 92.38 93 PHE A C 1
ATOM 688 O O . PHE A 1 93 ? -2.549 5.978 -0.767 1.00 92.38 93 PHE A O 1
ATOM 695 N N . ALA A 1 94 ? -1.673 3.924 -0.827 1.00 94.31 94 ALA A N 1
ATOM 696 C CA . ALA A 1 94 ? -2.772 3.291 -1.537 1.00 94.31 94 ALA A CA 1
ATOM 697 C C . ALA A 1 94 ? -3.489 2.314 -0.612 1.00 94.31 94 ALA A C 1
ATOM 699 O O . ALA A 1 94 ? -2.844 1.583 0.130 1.00 94.31 94 ALA A O 1
ATOM 700 N N . THR A 1 95 ? -4.816 2.284 -0.677 1.00 93.69 95 THR A N 1
ATOM 701 C CA . THR A 1 95 ? -5.669 1.459 0.189 1.00 93.69 95 THR A CA 1
ATOM 702 C C . THR A 1 95 ? -6.637 0.630 -0.634 1.00 93.69 95 THR A C 1
ATOM 704 O O . THR A 1 95 ? -7.196 1.127 -1.614 1.00 93.69 95 THR A O 1
ATOM 707 N N . ALA A 1 96 ? -6.865 -0.607 -0.217 1.00 91.88 96 ALA A N 1
ATOM 708 C CA . ALA A 1 96 ? -7.898 -1.477 -0.755 1.00 91.88 96 ALA A CA 1
ATOM 709 C C . ALA A 1 96 ? -8.488 -2.327 0.366 1.00 91.88 96 ALA A C 1
ATOM 711 O O . ALA A 1 96 ? -7.762 -3.014 1.081 1.00 91.88 96 ALA A O 1
ATOM 712 N N . THR A 1 97 ? -9.807 -2.275 0.516 1.00 88.75 97 THR A N 1
ATOM 713 C CA . THR A 1 97 ? -10.519 -3.033 1.546 1.00 88.75 97 THR A CA 1
ATOM 714 C C . THR A 1 97 ? -11.077 -4.315 0.944 1.00 88.75 97 THR A C 1
ATOM 716 O O . THR A 1 97 ? -11.893 -4.272 0.022 1.00 88.75 97 THR A O 1
ATOM 719 N N . THR A 1 98 ? -10.669 -5.458 1.489 1.00 83.38 98 THR A N 1
ATOM 720 C CA . THR A 1 98 ? -11.131 -6.793 1.099 1.00 83.38 98 THR A CA 1
ATOM 721 C C . THR A 1 98 ? -11.657 -7.541 2.317 1.00 83.38 98 THR A C 1
ATOM 723 O O . THR A 1 98 ? -10.917 -7.856 3.243 1.00 83.38 98 THR A O 1
ATOM 726 N N . GLY A 1 99 ? -12.962 -7.832 2.332 1.00 84.44 99 GLY A N 1
ATOM 727 C CA . GLY A 1 99 ? -13.613 -8.470 3.481 1.00 84.44 99 GLY A CA 1
ATOM 728 C C . GLY A 1 99 ? -13.447 -7.640 4.757 1.00 84.44 99 GLY A C 1
ATOM 729 O O . GLY A 1 99 ? -13.901 -6.492 4.806 1.00 84.44 99 GLY A O 1
ATOM 730 N N . ASP A 1 100 ? -12.772 -8.227 5.746 1.00 85.62 100 ASP A N 1
ATOM 731 C CA . ASP A 1 100 ? -12.545 -7.655 7.079 1.00 85.62 100 ASP A CA 1
ATOM 732 C C . ASP A 1 100 ? -11.197 -6.924 7.215 1.00 85.62 100 ASP A C 1
ATOM 734 O O . ASP A 1 100 ? -10.847 -6.490 8.314 1.00 85.62 100 ASP A O 1
ATOM 738 N N . HIS A 1 101 ? -10.427 -6.773 6.127 1.00 86.06 101 HIS A N 1
ATOM 739 C CA . HIS A 1 101 ? -9.111 -6.132 6.166 1.00 86.06 101 HIS A CA 1
ATOM 740 C C . HIS A 1 101 ? -8.888 -5.018 5.127 1.00 86.06 101 HIS A C 1
ATOM 742 O O . HIS A 1 101 ? -9.318 -5.057 3.978 1.00 86.06 101 HIS A O 1
ATOM 748 N N . THR A 1 102 ? -8.172 -4.022 5.633 1.00 90.50 102 THR A N 1
ATOM 749 C CA . THR A 1 102 ? -7.397 -2.906 5.092 1.00 90.50 102 THR A CA 1
ATOM 750 C C . THR A 1 102 ? -6.052 -3.203 4.421 1.00 90.50 102 THR A C 1
ATOM 752 O O . THR A 1 102 ? -5.064 -3.060 5.132 1.00 90.50 102 THR A O 1
ATOM 755 N N . THR A 1 103 ? -5.905 -3.584 3.147 1.00 91.31 103 THR A N 1
ATOM 756 C CA . THR A 1 103 ? -4.543 -3.660 2.564 1.00 91.31 103 THR A CA 1
ATOM 757 C C . THR A 1 103 ? -4.043 -2.270 2.183 1.00 91.31 103 THR A C 1
ATOM 759 O O . THR A 1 103 ? -4.740 -1.513 1.504 1.00 91.31 103 THR A O 1
ATOM 762 N N . VAL A 1 104 ? -2.821 -1.938 2.598 1.00 91.81 104 VAL A N 1
ATOM 763 C CA . VAL A 1 104 ? -2.231 -0.607 2.430 1.00 91.81 104 VAL A CA 1
ATOM 764 C C . VAL A 1 104 ? -0.818 -0.703 1.877 1.00 91.81 104 VAL A C 1
ATOM 766 O O . VAL A 1 104 ? -0.010 -1.480 2.376 1.00 91.81 104 VAL A O 1
ATOM 769 N N . PHE A 1 105 ? -0.520 0.123 0.876 1.00 92.75 105 PHE A N 1
ATOM 770 C CA . PHE A 1 105 ? 0.816 0.346 0.329 1.00 92.75 105 PHE A CA 1
ATOM 771 C C . PHE A 1 105 ? 1.234 1.777 0.647 1.00 92.75 105 PHE A C 1
ATOM 773 O O . PHE A 1 105 ? 0.650 2.723 0.128 1.00 92.75 105 PHE A O 1
ATOM 780 N N . ILE A 1 106 ? 2.229 1.941 1.504 1.00 90.81 106 ILE A N 1
ATOM 781 C CA . ILE A 1 106 ? 2.709 3.224 2.004 1.00 90.81 106 ILE A CA 1
ATOM 782 C C . ILE A 1 106 ? 4.007 3.559 1.285 1.00 90.81 106 ILE A C 1
ATOM 784 O O . ILE A 1 106 ? 4.981 2.817 1.402 1.00 90.81 106 ILE A O 1
ATOM 788 N N . LEU A 1 107 ? 4.034 4.681 0.574 1.00 89.69 107 LEU A N 1
ATOM 789 C CA . LEU A 1 107 ? 5.242 5.191 -0.055 1.00 89.69 107 LEU A CA 1
ATOM 790 C C . LEU A 1 107 ? 5.996 6.079 0.942 1.00 89.69 107 LEU A C 1
ATOM 792 O O . LEU A 1 107 ? 5.462 7.081 1.426 1.00 89.69 107 LEU A O 1
ATOM 796 N N . LEU A 1 108 ? 7.234 5.701 1.252 1.00 86.12 108 LEU A N 1
ATOM 797 C CA . LEU A 1 108 ? 8.090 6.422 2.188 1.00 86.12 108 LEU A CA 1
ATOM 798 C C . LEU A 1 108 ? 9.030 7.373 1.446 1.00 86.12 108 LEU A C 1
ATOM 800 O O . LEU A 1 108 ? 9.589 7.020 0.410 1.00 86.12 108 LEU A O 1
ATOM 804 N N . ASP A 1 109 ? 9.215 8.571 2.006 1.00 82.69 109 ASP A N 1
ATOM 805 C CA . ASP A 1 109 ? 10.227 9.557 1.599 1.00 82.69 109 ASP A CA 1
ATOM 806 C C . ASP A 1 109 ? 10.162 9.993 0.119 1.00 82.69 109 ASP A C 1
ATOM 808 O O . ASP A 1 109 ? 11.112 10.576 -0.405 1.00 82.69 109 ASP A O 1
ATOM 812 N N . SER A 1 110 ? 9.015 9.793 -0.542 1.00 82.69 110 SER A N 1
ATOM 813 C CA . SER A 1 110 ? 8.791 10.198 -1.930 1.00 82.69 110 SER A CA 1
ATOM 814 C C . SER A 1 110 ? 7.490 10.989 -2.108 1.00 82.69 110 SER A C 1
ATOM 816 O O . SER A 1 110 ? 6.431 10.536 -1.665 1.00 82.69 110 SER A O 1
ATOM 818 N N . PRO A 1 111 ? 7.536 12.150 -2.791 1.00 84.38 111 PRO A N 1
ATOM 819 C CA . PRO A 1 111 ? 6.347 12.900 -3.188 1.00 84.38 111 PRO A CA 1
ATOM 820 C C . PRO A 1 111 ? 5.700 12.352 -4.470 1.00 84.38 111 PRO A C 1
ATOM 822 O O . PRO A 1 111 ? 4.671 12.877 -4.898 1.00 84.38 111 PRO A O 1
ATOM 825 N N . ASP A 1 112 ? 6.299 11.347 -5.116 1.00 86.44 112 ASP A N 1
ATOM 826 C CA . ASP A 1 112 ? 5.833 10.846 -6.404 1.00 86.44 112 ASP A CA 1
ATOM 827 C C . ASP A 1 112 ? 4.725 9.798 -6.247 1.00 86.44 112 ASP A C 1
ATOM 829 O O . ASP A 1 112 ? 4.957 8.598 -6.092 1.00 86.44 112 ASP A O 1
ATOM 833 N N . ARG A 1 113 ? 3.484 10.280 -6.334 1.00 88.31 113 ARG A N 1
ATOM 834 C CA . ARG A 1 113 ? 2.271 9.459 -6.316 1.00 88.31 113 ARG A CA 1
ATOM 835 C C . ARG A 1 113 ? 2.241 8.408 -7.434 1.00 88.31 113 ARG A C 1
ATOM 837 O O . ARG A 1 113 ? 1.592 7.373 -7.258 1.00 88.31 113 ARG A O 1
ATOM 844 N N . THR A 1 114 ? 2.904 8.656 -8.567 1.00 89.50 114 THR A N 1
ATOM 845 C CA . THR A 1 114 ? 2.795 7.797 -9.759 1.00 89.50 114 THR A CA 1
ATOM 846 C C . THR A 1 114 ? 3.338 6.389 -9.515 1.00 89.50 114 THR A C 1
ATOM 848 O O . THR A 1 114 ? 2.849 5.421 -10.094 1.00 89.50 114 THR A O 1
ATOM 851 N N . LEU A 1 115 ? 4.237 6.235 -8.539 1.00 88.62 115 LEU A N 1
ATOM 852 C CA . LEU A 1 115 ? 4.768 4.943 -8.101 1.00 88.62 115 LEU A CA 1
ATOM 853 C C . LEU A 1 115 ? 3.690 3.986 -7.556 1.00 88.62 115 LEU A C 1
ATOM 855 O O . LEU A 1 115 ? 3.888 2.773 -7.568 1.00 88.62 115 LEU A O 1
ATOM 859 N N . LEU A 1 116 ? 2.545 4.509 -7.104 1.00 91.44 116 LEU A N 1
ATOM 860 C CA . LEU A 1 116 ? 1.406 3.720 -6.619 1.00 91.44 116 LEU A CA 1
ATOM 861 C C . LEU A 1 116 ? 0.273 3.59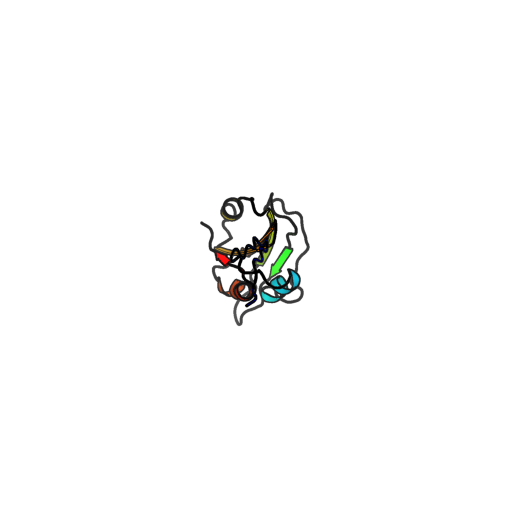3 -7.651 1.00 91.44 116 LEU A C 1
ATOM 863 O O . LEU A 1 116 ? -0.646 2.799 -7.447 1.00 91.44 116 LEU A O 1
ATOM 867 N N . GLU A 1 117 ? 0.316 4.332 -8.764 1.00 91.38 117 GLU A N 1
ATOM 868 C CA . GLU A 1 117 ? -0.726 4.302 -9.803 1.00 91.38 117 GLU A CA 1
ATOM 869 C C . GLU A 1 117 ? -1.028 2.912 -10.376 1.00 91.38 117 GLU A C 1
ATOM 871 O O . GLU A 1 117 ? -2.213 2.646 -10.611 1.00 91.38 117 GLU A O 1
ATOM 876 N N . PRO A 1 118 ? -0.062 1.981 -10.528 1.00 92.12 118 PRO A N 1
ATOM 877 C CA . PRO A 1 118 ? -0.368 0.621 -10.968 1.00 92.12 118 PRO A CA 1
ATOM 878 C C . PRO A 1 118 ? -1.431 -0.083 -10.109 1.00 92.12 118 PRO A C 1
ATOM 880 O O . PRO A 1 118 ? -2.208 -0.884 -10.627 1.00 92.12 118 PRO A O 1
ATOM 883 N N . LEU A 1 119 ? -1.534 0.256 -8.817 1.00 91.94 119 LEU A N 1
ATOM 884 C CA . LEU A 1 119 ? -2.519 -0.326 -7.902 1.00 91.94 119 LEU A CA 1
ATOM 885 C C . LEU A 1 119 ? -3.961 0.096 -8.216 1.00 91.94 119 LEU A C 1
ATOM 887 O O . LEU A 1 119 ? -4.904 -0.633 -7.904 1.00 91.94 119 LEU A O 1
ATOM 891 N N . THR A 1 120 ? -4.158 1.239 -8.876 1.00 91.88 120 THR A N 1
ATOM 892 C CA . THR A 1 120 ? -5.502 1.718 -9.244 1.00 91.88 120 THR A CA 1
ATOM 893 C C . THR A 1 120 ? -6.208 0.767 -10.207 1.00 91.88 120 THR A C 1
ATOM 895 O O . THR A 1 120 ? -7.421 0.594 -10.113 1.00 91.88 120 THR A O 1
ATOM 898 N N . SER A 1 121 ? -5.452 0.061 -11.058 1.00 91.06 121 SER A N 1
ATOM 899 C CA . SER A 1 121 ? -5.993 -0.970 -11.958 1.00 91.06 121 SER A CA 1
ATOM 900 C C . SER A 1 121 ? -6.562 -2.174 -11.202 1.00 91.06 121 SER A C 1
ATOM 902 O O . SER A 1 121 ? -7.412 -2.882 -11.733 1.00 91.06 121 SER A O 1
ATOM 904 N N . PHE A 1 122 ? -6.128 -2.383 -9.956 1.00 90.94 122 PHE A N 1
ATOM 905 C CA . PHE A 1 122 ? -6.637 -3.427 -9.072 1.00 90.94 122 PHE A CA 1
ATOM 906 C C . PHE A 1 122 ? -7.771 -2.945 -8.160 1.00 90.94 122 PHE A C 1
ATOM 908 O O . PHE A 1 122 ? -8.305 -3.745 -7.400 1.00 90.94 122 PHE A O 1
ATOM 915 N N . GLY A 1 123 ? -8.156 -1.666 -8.231 1.00 90.69 123 GLY A N 1
ATOM 916 C CA . GLY A 1 123 ? -9.201 -1.074 -7.392 1.00 90.69 123 GLY A CA 1
ATOM 917 C C . GLY A 1 123 ? -8.693 -0.372 -6.130 1.00 90.69 123 GLY A C 1
ATOM 918 O O . GLY A 1 123 ? -9.506 0.003 -5.286 1.00 90.69 123 GLY A O 1
ATOM 919 N N . PHE A 1 124 ? -7.379 -0.161 -5.984 1.00 93.38 124 PHE A N 1
ATOM 920 C CA . PHE A 1 124 ? -6.846 0.625 -4.869 1.00 93.38 124 PHE A CA 1
ATOM 921 C C . PHE A 1 124 ? -7.145 2.116 -5.038 1.00 93.38 124 PHE A C 1
ATOM 923 O O . PHE A 1 124 ? -7.074 2.675 -6.134 1.00 93.38 124 PHE A O 1
ATOM 930 N N . THR A 1 125 ? -7.386 2.785 -3.914 1.00 92.50 125 THR A N 1
ATOM 931 C CA . THR A 1 125 ? -7.519 4.242 -3.834 1.00 92.50 125 THR A CA 1
ATOM 932 C C . THR A 1 125 ? -6.256 4.848 -3.239 1.00 92.50 125 THR A C 1
ATOM 934 O O . THR A 1 125 ? -5.877 4.493 -2.122 1.00 92.50 125 THR A O 1
ATOM 937 N N . ILE A 1 126 ? -5.631 5.778 -3.964 1.00 93.12 126 ILE A N 1
ATOM 938 C CA . ILE A 1 126 ? -4.430 6.498 -3.517 1.00 93.12 126 ILE A CA 1
ATOM 939 C C . ILE A 1 126 ? -4.834 7.793 -2.815 1.00 93.12 126 ILE A C 1
ATOM 941 O O . ILE A 1 126 ? -5.609 8.577 -3.365 1.00 93.12 126 ILE A O 1
ATOM 945 N N . ARG A 1 127 ? -4.287 8.019 -1.623 1.00 89.88 127 ARG A N 1
ATOM 946 C CA . ARG A 1 127 ? -4.547 9.173 -0.760 1.00 89.88 127 ARG A CA 1
ATOM 947 C C . ARG A 1 127 ? -3.228 9.759 -0.256 1.00 89.88 127 ARG A C 1
ATOM 949 O O . ARG A 1 127 ? -2.206 9.074 -0.249 1.00 89.88 127 ARG A O 1
ATOM 956 N N . GLY A 1 128 ? -3.260 11.032 0.121 1.00 83.06 128 GLY A N 1
ATOM 957 C CA . GLY A 1 128 ? -2.205 11.656 0.922 1.00 83.06 128 GLY A CA 1
ATOM 958 C C . GLY A 1 128 ? -2.584 11.629 2.407 1.00 83.06 128 GLY A C 1
ATOM 959 O O . GLY A 1 128 ? -3.758 11.399 2.705 1.00 83.06 128 GLY A O 1
ATOM 960 N N . PRO A 1 129 ? -1.630 11.844 3.328 1.00 71.38 129 PRO A N 1
ATOM 961 C CA . PRO A 1 129 ? -1.932 11.983 4.749 1.00 71.38 129 PRO A CA 1
ATOM 962 C C . PRO A 1 129 ? -2.863 13.185 4.972 1.00 71.38 129 PRO A C 1
ATOM 964 O O . PRO A 1 129 ? -2.690 14.228 4.333 1.00 71.38 129 PRO A O 1
ATOM 967 N N . ALA A 1 130 ? -3.862 13.005 5.837 1.00 64.19 130 ALA A N 1
ATOM 968 C CA . ALA A 1 130 ? -4.829 14.035 6.220 1.00 64.19 130 ALA A CA 1
ATOM 969 C C . ALA A 1 130 ? -4.218 15.158 7.078 1.00 64.19 130 ALA A C 1
ATOM 971 O O . ALA A 1 130 ? -3.258 14.887 7.839 1.00 64.19 130 ALA A O 1
#

Sequence (130 aa):
MAGGLFGRDGSAGDADSISRVSGDRAQWTAAVCADNSDLATSSNFLYPDATNIAYCATKPSQGEKPQPVVIGEWPRDADLEADIARLKSVQWFATATTGDHTTVFILLDSPDRTLLEPLTSFGFTIRGPA

Radius of gyration: 19.69 Å; chains: 1; bounding box: 75×34×37 Å